Protein AF-A0A2E9X8M9-F1 (afdb_monomer_lite)

Radius of gyration: 14.52 Å; chains: 1; bounding box: 36×18×35 Å

Sequence (61 aa):
MQDLFTALALILVIEGTLYTLFPNGMKRLITVALDIPIVTLRWAGLVSVVVGVVLVWLLRG

Foldseek 3Di:
DVVVVVVVVVVCVVVVVCCVPPVVVVVVVVVVVVVDPPVVVVVVVVVVVVVVVVVCVVVVD

pLDDT: mean 94.24, std 6.43, range [58.19, 98.06]

Structure (mmCIF, N/CA/C/O backbone):
data_AF-A0A2E9X8M9-F1
#
_entry.id   AF-A0A2E9X8M9-F1
#
loop_
_atom_site.group_PDB
_atom_site.id
_atom_site.type_symbol
_atom_site.label_atom_id
_atom_site.label_alt_id
_atom_site.label_comp_id
_atom_site.label_asym_id
_atom_site.label_entity_id
_atom_site.label_seq_id
_atom_site.pdbx_PDB_ins_code
_atom_site.Cartn_x
_atom_site.Cartn_y
_atom_site.Cartn_z
_atom_site.occupancy
_atom_site.B_iso_or_equiv
_atom_site.auth_seq_id
_atom_site.auth_comp_id
_atom_site.auth_asym_id
_atom_site.auth_atom_id
_atom_site.pdbx_PDB_model_num
ATOM 1 N N . MET A 1 1 ? -11.088 5.610 17.212 1.00 66.69 1 MET A N 1
ATOM 2 C CA . MET A 1 1 ? -9.722 6.191 17.174 1.00 66.69 1 MET A CA 1
ATOM 3 C C . MET A 1 1 ? -8.636 5.141 17.367 1.00 66.69 1 MET A C 1
ATOM 5 O O . MET A 1 1 ? -7.718 5.130 16.563 1.00 66.69 1 MET A O 1
ATOM 9 N N . GLN A 1 2 ? -8.738 4.241 18.356 1.00 85.50 2 GLN A N 1
ATOM 10 C CA . GLN A 1 2 ? -7.747 3.169 18.564 1.00 85.50 2 GLN A CA 1
ATOM 11 C C . GLN A 1 2 ? -7.524 2.304 17.315 1.00 85.50 2 GLN A C 1
ATOM 13 O O . GLN A 1 2 ? -6.382 2.089 16.937 1.00 85.50 2 GLN A O 1
ATOM 18 N N . ASP A 1 3 ? -8.593 1.936 16.606 1.00 88.50 3 ASP A N 1
ATOM 19 C CA . ASP A 1 3 ? -8.513 1.133 15.378 1.00 88.50 3 ASP A CA 1
ATOM 20 C C . ASP A 1 3 ? -7.595 1.700 14.291 1.00 88.50 3 ASP A C 1
ATOM 22 O O . ASP A 1 3 ? -6.891 0.943 13.627 1.00 88.50 3 ASP A O 1
ATOM 26 N N . LEU A 1 4 ? -7.580 3.026 14.116 1.00 89.12 4 LEU A N 1
ATOM 27 C CA . LEU A 1 4 ? -6.715 3.676 13.133 1.00 89.12 4 LEU A CA 1
ATOM 28 C C . LEU A 1 4 ? -5.246 3.523 13.532 1.00 89.12 4 LEU A C 1
ATOM 30 O O . LEU A 1 4 ? -4.419 3.136 12.712 1.00 89.12 4 LEU A O 1
ATOM 34 N N . PHE A 1 5 ? -4.928 3.783 14.802 1.00 94.69 5 PHE A N 1
ATOM 35 C CA . PHE A 1 5 ? -3.573 3.608 15.321 1.00 94.69 5 PHE A CA 1
ATOM 36 C C . PHE A 1 5 ? -3.138 2.141 15.292 1.00 94.69 5 PHE A C 1
ATOM 38 O O . PHE A 1 5 ? -1.993 1.858 14.956 1.00 94.69 5 PHE A O 1
ATOM 45 N N . THR A 1 6 ? -4.045 1.204 15.571 1.00 94.62 6 THR A N 1
ATOM 46 C CA . THR A 1 6 ? -3.777 -0.232 15.448 1.00 94.62 6 THR A CA 1
ATOM 47 C C . THR A 1 6 ? -3.493 -0.619 13.999 1.00 94.62 6 THR A C 1
ATOM 49 O O . THR A 1 6 ? -2.503 -1.298 13.746 1.00 94.62 6 THR A O 1
ATOM 52 N N . ALA A 1 7 ? -4.292 -0.154 13.035 1.00 93.50 7 ALA A N 1
ATOM 53 C CA . ALA A 1 7 ? -4.043 -0.409 11.617 1.00 93.50 7 ALA A CA 1
ATOM 54 C C . ALA A 1 7 ? -2.690 0.168 11.160 1.00 93.50 7 ALA A C 1
ATOM 56 O O . ALA A 1 7 ? -1.941 -0.511 10.458 1.00 93.50 7 ALA A O 1
ATOM 57 N N . LEU A 1 8 ? -2.344 1.379 11.615 1.00 95.62 8 LEU A N 1
ATOM 58 C CA . LEU A 1 8 ? -1.046 2.007 11.348 1.00 95.62 8 LEU A CA 1
ATOM 59 C C . LEU A 1 8 ? 0.128 1.250 11.992 1.00 95.62 8 LEU A C 1
ATOM 61 O O . LEU A 1 8 ? 1.184 1.107 11.384 1.00 95.62 8 LEU A O 1
ATOM 65 N N . ALA A 1 9 ? -0.039 0.724 13.204 1.00 97.06 9 ALA A N 1
ATOM 66 C CA . ALA A 1 9 ? 0.982 -0.114 13.825 1.00 97.06 9 ALA A CA 1
ATOM 67 C C . ALA A 1 9 ? 1.170 -1.425 13.045 1.00 97.06 9 ALA A C 1
ATOM 69 O O . ALA A 1 9 ? 2.300 -1.831 12.779 1.00 97.06 9 ALA A O 1
ATOM 70 N N . LEU A 1 10 ? 0.073 -2.062 12.624 1.00 96.62 10 LEU A N 1
ATOM 71 C CA . LEU A 1 10 ? 0.118 -3.318 11.877 1.00 96.62 10 LEU A CA 1
ATOM 72 C C . LEU A 1 10 ? 0.777 -3.161 10.504 1.00 96.62 10 LEU A C 1
ATOM 74 O O . LEU A 1 10 ? 1.592 -4.007 10.146 1.00 96.62 10 LEU A O 1
ATOM 78 N N . ILE A 1 11 ? 0.491 -2.088 9.755 1.00 96.38 11 ILE A N 1
ATOM 79 C CA . ILE A 1 11 ? 1.153 -1.862 8.458 1.00 96.38 11 ILE A CA 1
ATOM 80 C C . ILE A 1 11 ? 2.669 -1.703 8.628 1.00 96.38 11 ILE A C 1
ATOM 82 O O . ILE A 1 11 ? 3.420 -2.293 7.857 1.00 96.38 11 ILE A O 1
ATOM 86 N N . LEU A 1 12 ? 3.131 -1.008 9.677 1.00 97.31 12 LEU A N 1
ATOM 87 C CA . LEU A 1 12 ? 4.562 -0.868 9.970 1.00 97.31 12 LEU A CA 1
ATOM 88 C C . LEU A 1 12 ? 5.210 -2.199 10.359 1.00 97.31 12 LEU A C 1
ATOM 90 O O . LEU A 1 12 ? 6.314 -2.497 9.907 1.00 97.31 12 LEU A O 1
ATOM 94 N N . VAL A 1 13 ? 4.528 -3.011 11.172 1.00 98.06 13 VAL A N 1
ATOM 95 C CA . VAL A 1 13 ? 5.007 -4.351 11.541 1.00 98.06 13 VAL A CA 1
ATOM 96 C C . VAL A 1 13 ? 5.126 -5.238 10.302 1.00 98.06 13 VAL A C 1
ATOM 98 O O . VAL A 1 13 ? 6.148 -5.902 10.128 1.00 98.06 13 VAL A O 1
ATOM 101 N N . ILE A 1 14 ? 4.118 -5.235 9.426 1.00 97.00 14 ILE A N 1
ATOM 102 C CA . ILE A 1 14 ? 4.115 -6.045 8.203 1.00 97.00 14 ILE A CA 1
ATOM 103 C C . ILE A 1 14 ? 5.221 -5.581 7.249 1.00 97.00 14 ILE A C 1
ATOM 105 O O . ILE A 1 14 ? 6.045 -6.402 6.844 1.00 97.00 14 ILE A O 1
ATOM 109 N N . GLU A 1 15 ? 5.293 -4.284 6.936 1.00 95.88 15 GLU A N 1
ATOM 110 C CA . GLU A 1 15 ? 6.341 -3.726 6.073 1.00 95.88 15 GLU A CA 1
ATOM 111 C C . GLU A 1 15 ? 7.740 -4.020 6.628 1.00 95.88 15 GLU A C 1
ATOM 113 O O . GLU A 1 15 ? 8.581 -4.578 5.923 1.00 95.88 15 GLU A O 1
ATOM 118 N N . GLY A 1 16 ? 7.985 -3.719 7.908 1.00 96.62 16 GLY A N 1
ATOM 119 C CA . GLY A 1 16 ? 9.278 -3.953 8.552 1.00 96.62 16 GLY A CA 1
ATOM 120 C C . GLY A 1 16 ? 9.690 -5.423 8.513 1.00 96.62 16 GLY A C 1
ATOM 121 O O . GLY A 1 16 ? 10.823 -5.738 8.155 1.00 96.62 16 GLY A O 1
ATOM 122 N N . THR A 1 17 ? 8.750 -6.334 8.782 1.00 97.69 17 THR A N 1
ATOM 123 C CA . THR A 1 17 ? 8.999 -7.781 8.722 1.00 97.69 17 THR A CA 1
ATOM 124 C C . THR A 1 17 ? 9.386 -8.224 7.311 1.00 97.69 17 THR A C 1
ATOM 126 O O . THR A 1 17 ? 10.338 -8.991 7.150 1.00 97.69 17 THR A O 1
ATOM 129 N N . LEU A 1 18 ? 8.703 -7.719 6.278 1.00 97.19 18 LEU A N 1
ATOM 130 C CA . LEU A 1 18 ? 9.035 -8.025 4.885 1.00 97.19 18 LEU A CA 1
ATOM 131 C C . LEU A 1 18 ? 10.426 -7.511 4.501 1.00 97.19 18 LEU A C 1
ATOM 133 O O . LEU A 1 18 ? 11.186 -8.243 3.865 1.00 97.19 18 LEU A O 1
ATOM 137 N N . TYR A 1 19 ? 10.796 -6.298 4.917 1.00 95.44 19 TYR A N 1
ATOM 138 C CA . TYR A 1 19 ? 12.134 -5.760 4.658 1.00 95.44 19 TYR A CA 1
ATOM 139 C C . TYR A 1 19 ? 13.236 -6.512 5.414 1.00 95.44 19 TYR A C 1
ATOM 141 O O . TYR A 1 19 ? 14.321 -6.691 4.863 1.00 95.44 19 TYR A O 1
ATOM 149 N N . THR A 1 20 ? 12.981 -6.976 6.640 1.00 97.62 20 THR A N 1
ATOM 150 C CA . THR A 1 20 ? 13.967 -7.733 7.426 1.00 97.62 20 THR A CA 1
ATOM 151 C C . THR A 1 20 ? 14.147 -9.161 6.914 1.00 97.62 20 THR A C 1
ATOM 153 O O . THR A 1 20 ? 15.281 -9.616 6.782 1.00 97.62 20 THR A O 1
ATOM 156 N N . LEU A 1 21 ? 13.056 -9.871 6.607 1.00 97.88 21 LEU A N 1
ATOM 157 C CA . LEU A 1 21 ? 13.117 -11.272 6.178 1.00 97.88 21 LEU A CA 1
ATOM 158 C C . LEU A 1 21 ? 13.430 -11.425 4.684 1.00 97.88 21 LEU A C 1
ATOM 160 O O . LEU A 1 21 ? 14.150 -12.344 4.296 1.00 97.88 21 LEU A O 1
ATOM 164 N N . PHE A 1 22 ? 12.913 -10.529 3.839 1.00 97.12 22 PHE A N 1
ATOM 165 C CA . PHE A 1 22 ? 12.988 -10.642 2.378 1.00 97.12 22 PHE A CA 1
ATOM 166 C C . PHE A 1 22 ? 13.458 -9.340 1.694 1.00 97.12 22 PHE A C 1
ATOM 168 O O . PHE A 1 22 ? 12.815 -8.869 0.748 1.00 97.12 22 PHE A O 1
ATOM 175 N N . PRO A 1 23 ? 14.619 -8.769 2.074 1.00 95.06 23 PRO A N 1
ATOM 176 C CA . PRO A 1 23 ? 15.076 -7.472 1.560 1.00 95.06 23 PRO A CA 1
ATOM 177 C C . PRO A 1 23 ? 15.264 -7.458 0.036 1.00 95.06 23 PRO A C 1
ATOM 179 O O . PRO A 1 23 ? 14.924 -6.483 -0.635 1.00 95.06 23 PRO A O 1
ATOM 182 N N . ASN A 1 24 ? 15.775 -8.551 -0.538 1.00 97.00 24 ASN A N 1
ATOM 183 C CA . ASN A 1 24 ? 15.968 -8.671 -1.987 1.00 97.00 24 ASN A CA 1
ATOM 184 C C . ASN A 1 24 ? 14.637 -8.789 -2.742 1.00 97.00 24 ASN A C 1
ATOM 186 O O . ASN A 1 24 ? 14.511 -8.261 -3.846 1.00 97.00 24 ASN A O 1
ATOM 190 N N . GLY A 1 25 ? 13.639 -9.445 -2.139 1.00 95.44 25 GLY A N 1
ATOM 191 C CA . GLY A 1 25 ? 12.287 -9.527 -2.691 1.00 95.44 25 GLY A CA 1
ATOM 192 C C . GLY A 1 25 ? 11.652 -8.144 -2.777 1.00 95.44 25 GLY A C 1
ATOM 193 O O . GLY A 1 25 ? 11.200 -7.746 -3.847 1.00 95.44 25 GLY A O 1
ATOM 194 N N . MET A 1 26 ? 11.729 -7.368 -1.693 1.00 96.31 26 MET A N 1
ATOM 195 C CA . MET A 1 26 ? 11.212 -5.997 -1.653 1.00 96.31 26 MET A CA 1
ATOM 196 C C . MET A 1 26 ? 11.905 -5.080 -2.665 1.00 96.31 26 MET A C 1
ATOM 198 O O . MET A 1 26 ? 11.233 -4.368 -3.410 1.00 96.31 26 MET A O 1
ATOM 202 N N . LYS A 1 27 ? 13.241 -5.147 -2.774 1.00 96.06 27 LYS A N 1
ATOM 203 C CA . LYS A 1 27 ? 13.980 -4.401 -3.808 1.00 96.06 27 LYS A CA 1
ATOM 204 C C . LYS A 1 27 ? 13.488 -4.745 -5.214 1.00 96.06 27 LYS A C 1
ATOM 206 O O . LYS A 1 27 ? 13.232 -3.837 -5.998 1.00 96.06 27 LYS A O 1
ATOM 211 N N . ARG A 1 28 ? 13.306 -6.034 -5.517 1.00 96.06 28 ARG A N 1
ATOM 212 C CA . ARG A 1 28 ? 12.796 -6.485 -6.819 1.00 96.06 28 ARG A CA 1
ATOM 213 C C . ARG A 1 28 ? 11.370 -6.001 -7.091 1.00 96.06 28 ARG A C 1
ATOM 215 O O . ARG A 1 28 ? 11.064 -5.635 -8.221 1.00 96.06 28 ARG A O 1
ATOM 222 N N . LEU A 1 29 ? 10.497 -6.000 -6.084 1.00 94.12 29 LEU A N 1
ATOM 223 C CA . LEU A 1 29 ? 9.131 -5.488 -6.232 1.00 94.12 29 LEU A CA 1
ATOM 224 C C . LEU A 1 29 ? 9.138 -4.008 -6.620 1.00 94.12 29 LEU A C 1
ATOM 226 O O . LEU A 1 29 ? 8.436 -3.621 -7.550 1.00 94.12 29 LEU A O 1
ATOM 230 N N . ILE A 1 30 ? 9.982 -3.206 -5.967 1.00 94.62 30 ILE A N 1
ATOM 231 C CA . ILE A 1 30 ? 10.135 -1.784 -6.287 1.00 94.62 30 ILE A CA 1
ATOM 232 C C . ILE A 1 30 ? 10.664 -1.606 -7.711 1.00 94.62 30 ILE A C 1
ATOM 234 O O . ILE A 1 30 ? 10.095 -0.820 -8.460 1.00 94.62 30 ILE A O 1
ATOM 238 N N . THR A 1 31 ? 11.697 -2.350 -8.124 1.00 96.19 31 THR A N 1
ATOM 239 C CA . THR A 1 31 ? 12.226 -2.219 -9.493 1.00 96.19 31 THR A CA 1
ATOM 240 C C . THR A 1 31 ? 11.180 -2.569 -10.545 1.00 96.19 31 THR A C 1
ATOM 242 O O . THR A 1 31 ? 11.041 -1.839 -11.515 1.00 96.19 31 THR A O 1
ATOM 245 N N . VAL A 1 32 ? 10.391 -3.626 -10.325 1.00 94.62 32 VAL A N 1
ATOM 246 C CA . VAL A 1 32 ? 9.287 -3.979 -11.232 1.00 94.62 32 VAL A CA 1
ATOM 247 C C . VAL A 1 32 ? 8.232 -2.873 -11.261 1.00 94.62 32 VAL A C 1
ATOM 249 O O . VAL A 1 32 ? 7.726 -2.545 -12.327 1.00 94.62 32 VAL A O 1
ATOM 252 N N . ALA A 1 33 ? 7.913 -2.267 -10.115 1.00 94.31 33 ALA A N 1
ATOM 253 C CA . ALA A 1 33 ? 6.935 -1.185 -10.045 1.00 94.31 33 ALA A CA 1
ATOM 254 C C . ALA A 1 33 ? 7.365 0.072 -10.820 1.00 94.31 33 ALA A C 1
ATOM 256 O O . ALA A 1 33 ? 6.498 0.777 -11.334 1.00 94.31 33 ALA A O 1
ATOM 257 N N . LEU A 1 34 ? 8.671 0.338 -10.935 1.00 95.31 34 LEU A N 1
ATOM 258 C CA . LEU A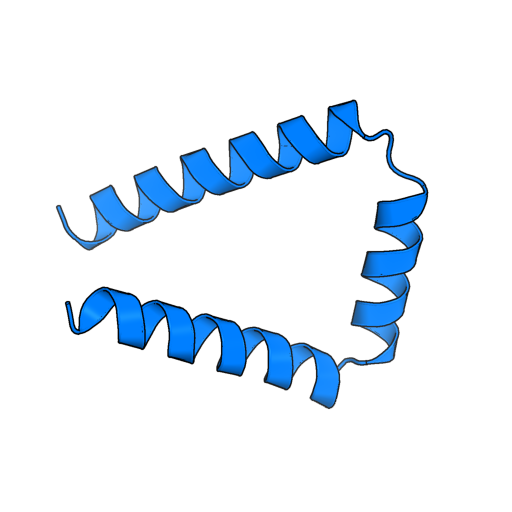 1 34 ? 9.199 1.460 -11.721 1.00 95.31 34 LEU A CA 1
ATOM 259 C C . LEU A 1 34 ? 8.985 1.281 -13.231 1.00 95.31 34 LEU A C 1
ATOM 261 O O . LEU A 1 34 ? 8.816 2.274 -13.935 1.00 95.31 34 LEU A O 1
ATOM 265 N N . ASP A 1 35 ?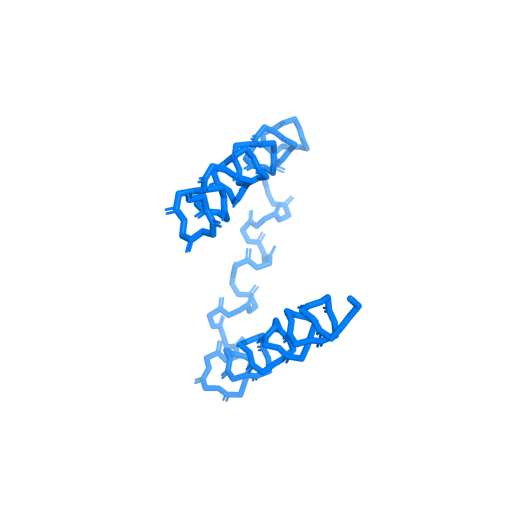 8.941 0.037 -13.712 1.00 95.44 35 ASP A N 1
ATOM 266 C CA . ASP A 1 35 ? 8.712 -0.278 -15.127 1.00 95.44 35 ASP A CA 1
ATOM 267 C C . ASP A 1 35 ? 7.215 -0.304 -15.498 1.00 95.44 35 ASP A C 1
ATOM 269 O O . ASP A 1 35 ? 6.853 -0.320 -16.677 1.00 95.44 35 ASP A O 1
ATOM 273 N N . ILE A 1 36 ? 6.316 -0.302 -14.506 1.00 94.50 36 ILE A N 1
ATOM 274 C CA . ILE A 1 36 ? 4.868 -0.317 -14.736 1.00 94.50 36 ILE A CA 1
ATOM 275 C C . ILE A 1 36 ? 4.386 1.096 -15.113 1.00 94.50 36 ILE A C 1
ATOM 277 O O . ILE A 1 36 ? 4.623 2.052 -14.371 1.00 94.50 36 ILE A O 1
ATOM 281 N N . PRO A 1 37 ? 3.614 1.255 -16.208 1.00 96.12 37 PRO A N 1
ATOM 282 C CA . PRO A 1 37 ? 3.000 2.533 -16.546 1.00 96.12 37 PRO A CA 1
ATOM 283 C C . PRO A 1 37 ? 2.167 3.095 -15.388 1.00 96.12 37 PRO A C 1
ATOM 285 O O . PRO A 1 37 ? 1.349 2.391 -14.791 1.00 96.12 37 PRO A O 1
ATOM 288 N N . ILE A 1 38 ? 2.296 4.398 -15.124 1.00 95.62 38 ILE A N 1
ATOM 289 C CA . ILE A 1 38 ? 1.627 5.085 -14.002 1.00 95.62 38 ILE A CA 1
ATOM 290 C C . ILE A 1 38 ? 0.107 4.852 -14.004 1.00 95.62 38 ILE A C 1
ATOM 292 O O . ILE A 1 38 ? -0.506 4.723 -12.946 1.00 95.62 38 ILE A O 1
ATOM 296 N N . VAL A 1 39 ? -0.518 4.780 -15.185 1.00 96.31 39 VAL A N 1
ATOM 297 C CA . VAL A 1 39 ? -1.956 4.496 -15.316 1.00 96.31 39 VAL A CA 1
ATOM 298 C C . VAL A 1 39 ? -2.321 3.121 -14.751 1.00 96.31 39 VAL A C 1
ATOM 300 O O . VAL A 1 39 ? -3.289 3.008 -14.003 1.00 96.31 39 VAL A O 1
ATOM 303 N N . THR A 1 40 ? -1.520 2.096 -15.029 1.00 95.50 40 THR A N 1
ATOM 304 C CA . THR A 1 40 ? -1.722 0.739 -14.516 1.00 95.50 40 THR A CA 1
ATOM 305 C C . THR A 1 40 ? -1.515 0.700 -13.007 1.00 95.50 40 THR A C 1
ATOM 307 O O . THR A 1 40 ? -2.315 0.097 -12.296 1.00 95.50 40 THR A O 1
ATOM 310 N N . LEU A 1 41 ? -0.500 1.410 -12.499 1.00 95.50 41 LEU A N 1
ATOM 311 C CA . LEU A 1 41 ? -0.244 1.502 -11.061 1.00 95.50 41 LEU A CA 1
ATOM 312 C C . LEU A 1 41 ? -1.407 2.182 -10.316 1.00 95.50 41 LEU A C 1
ATOM 314 O O . LEU A 1 41 ? -1.811 1.725 -9.248 1.00 95.50 41 LEU A O 1
ATOM 318 N N . ARG A 1 42 ? -2.007 3.224 -10.909 1.00 95.81 42 ARG A N 1
ATOM 319 C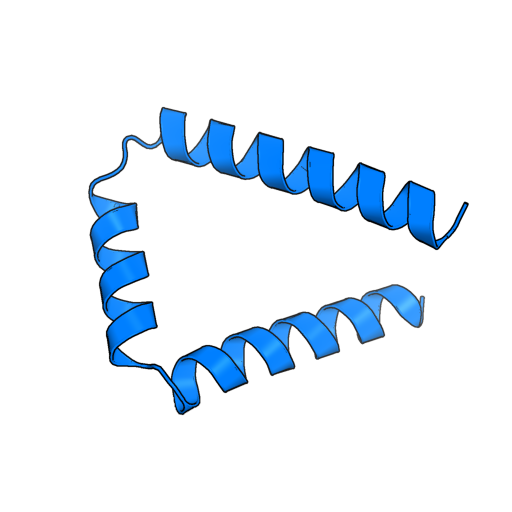 CA . ARG A 1 42 ? -3.210 3.884 -10.371 1.00 95.81 42 ARG A CA 1
ATOM 320 C C . ARG A 1 42 ? -4.411 2.948 -10.322 1.00 95.81 42 ARG A C 1
ATOM 322 O O . ARG A 1 42 ? -5.106 2.925 -9.311 1.00 95.81 42 ARG A O 1
ATOM 329 N N . TRP A 1 43 ? -4.648 2.172 -11.379 1.00 97.75 43 TRP A N 1
ATOM 330 C CA . TRP A 1 43 ? -5.743 1.201 -11.396 1.00 97.75 43 TRP A CA 1
ATOM 331 C C . TRP A 1 43 ? -5.536 0.081 -10.379 1.00 97.75 43 TRP A C 1
ATOM 333 O O . TRP A 1 43 ? -6.464 -0.235 -9.640 1.00 97.75 43 TRP A O 1
ATOM 343 N N . ALA A 1 44 ? -4.322 -0.462 -10.274 1.00 94.94 44 ALA A N 1
ATOM 344 C CA . ALA A 1 44 ? -3.991 -1.458 -9.258 1.00 94.94 44 ALA A CA 1
ATOM 345 C C . ALA A 1 44 ? -4.216 -0.914 -7.835 1.00 94.94 44 ALA A C 1
ATOM 347 O O . ALA A 1 44 ? -4.811 -1.596 -7.002 1.00 94.94 44 ALA A O 1
ATOM 348 N N . GLY A 1 45 ? -3.809 0.336 -7.582 1.00 95.12 45 GLY A N 1
ATOM 349 C CA . GLY A 1 45 ? -4.057 1.027 -6.316 1.00 95.12 45 GLY A CA 1
ATOM 350 C C . GLY A 1 45 ? -5.542 1.274 -6.037 1.00 95.12 45 GLY A C 1
ATOM 351 O O . GLY A 1 45 ? -6.001 1.088 -4.917 1.00 95.12 45 GLY A O 1
ATOM 352 N N . LEU A 1 46 ? -6.331 1.646 -7.047 1.00 97.75 46 LEU A N 1
ATOM 353 C CA . LEU A 1 46 ? -7.779 1.797 -6.878 1.00 97.75 46 LEU A CA 1
ATOM 354 C C . LEU A 1 46 ? -8.449 0.467 -6.530 1.00 97.75 46 LEU A C 1
ATOM 356 O O . LEU A 1 46 ? -9.268 0.421 -5.614 1.00 97.75 46 LEU A O 1
ATOM 360 N N . VAL A 1 47 ? -8.081 -0.617 -7.217 1.00 97.81 4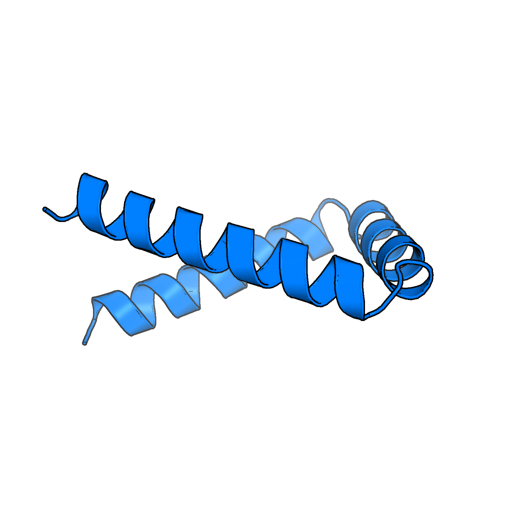7 VAL A N 1
ATOM 361 C CA . VAL A 1 47 ? -8.618 -1.951 -6.922 1.00 97.81 47 VAL A CA 1
ATOM 362 C C . VAL A 1 47 ? -8.239 -2.381 -5.505 1.00 97.81 47 VAL A C 1
ATOM 364 O O . VAL A 1 47 ? -9.106 -2.862 -4.778 1.00 97.81 47 VAL A O 1
ATOM 367 N N . SER A 1 48 ? -6.993 -2.165 -5.071 1.00 96.31 48 SER A N 1
ATOM 368 C CA . SER A 1 48 ? -6.576 -2.523 -3.709 1.00 96.31 48 SER A CA 1
ATOM 369 C C . SER A 1 48 ? -7.321 -1.722 -2.638 1.00 96.31 48 SER A C 1
ATOM 371 O O . SER A 1 48 ? -7.737 -2.303 -1.636 1.00 96.31 48 SER A O 1
ATOM 373 N N . VAL A 1 49 ? -7.575 -0.427 -2.868 1.00 96.69 49 VAL A N 1
ATOM 374 C CA . VAL A 1 49 ? -8.401 0.408 -1.980 1.00 96.69 49 VAL A CA 1
ATOM 375 C C . VAL A 1 49 ? -9.826 -0.131 -1.889 1.00 96.69 49 VAL A C 1
ATOM 377 O O . VAL A 1 49 ? -10.330 -0.323 -0.784 1.00 96.69 49 VAL A O 1
ATOM 380 N N . VAL A 1 50 ? -10.469 -0.414 -3.026 1.00 98.00 50 VAL A N 1
ATOM 381 C CA . VAL A 1 50 ? -11.846 -0.936 -3.054 1.00 98.00 50 VAL A CA 1
ATOM 382 C C . VAL A 1 50 ? -11.938 -2.265 -2.307 1.00 98.00 50 VAL A C 1
ATOM 384 O O . VAL A 1 50 ? -12.804 -2.426 -1.449 1.00 98.00 50 VAL A O 1
ATOM 387 N N . VAL A 1 51 ? -11.016 -3.194 -2.574 1.00 97.69 51 VAL A N 1
ATOM 388 C CA . VAL A 1 51 ? -10.962 -4.488 -1.880 1.00 97.69 51 VAL A CA 1
ATOM 389 C C . VAL A 1 51 ? -10.750 -4.293 -0.379 1.00 97.69 51 VAL A C 1
ATOM 391 O O . VAL A 1 51 ? -11.456 -4.908 0.417 1.00 97.69 51 VAL A O 1
ATOM 394 N N . GLY A 1 52 ? -9.833 -3.409 0.021 1.00 94.56 52 GLY A N 1
ATOM 395 C CA . GLY A 1 52 ? -9.580 -3.101 1.428 1.00 94.56 52 GLY A CA 1
ATOM 396 C C . GLY A 1 52 ? -10.824 -2.578 2.147 1.00 94.56 52 GLY A C 1
ATOM 397 O O . GLY A 1 52 ? -11.151 -3.059 3.230 1.00 94.56 52 GLY A O 1
ATOM 398 N N . VAL A 1 53 ? -11.562 -1.653 1.529 1.00 95.38 53 VAL A N 1
ATOM 399 C CA . VAL A 1 53 ? -12.815 -1.119 2.088 1.00 95.38 53 VAL A CA 1
ATOM 400 C C . VAL A 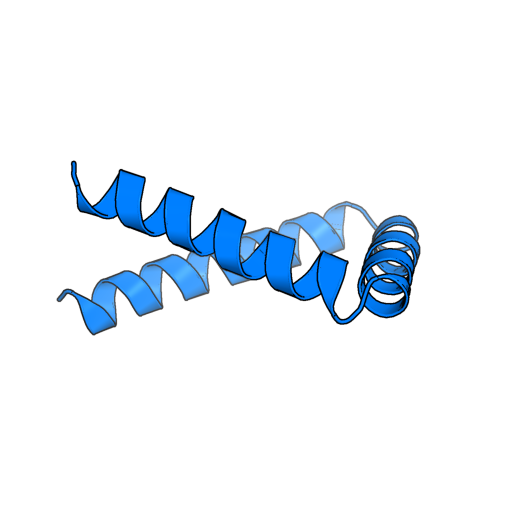1 53 ? -13.873 -2.213 2.226 1.00 95.38 53 VAL A C 1
ATOM 402 O O . VAL A 1 53 ? -14.493 -2.318 3.283 1.00 95.38 53 VAL A O 1
ATOM 405 N N . VAL A 1 54 ? -14.052 -3.057 1.204 1.00 96.94 54 VAL A N 1
ATOM 406 C CA . VAL A 1 54 ? -15.009 -4.176 1.251 1.00 96.94 54 VAL A CA 1
ATOM 407 C C . VAL A 1 54 ? -14.648 -5.163 2.361 1.00 96.94 54 VAL A C 1
ATOM 409 O O . VAL A 1 54 ? -15.525 -5.566 3.117 1.00 96.94 54 VAL A O 1
ATOM 412 N N . LEU A 1 55 ? -13.370 -5.519 2.513 1.00 95.38 55 LEU A N 1
ATOM 413 C CA . LEU A 1 55 ? -12.921 -6.418 3.580 1.00 95.38 55 LEU A CA 1
ATOM 414 C C . LEU A 1 55 ? -13.155 -5.821 4.968 1.00 95.38 55 LEU A C 1
ATOM 416 O O . LEU A 1 55 ? -13.661 -6.509 5.849 1.00 95.38 55 LEU A O 1
ATOM 420 N N . VAL A 1 56 ? -12.824 -4.544 5.168 1.00 93.69 56 VAL A N 1
ATOM 421 C CA . VAL A 1 56 ? -13.086 -3.861 6.442 1.00 93.69 56 VAL A CA 1
ATOM 422 C C . VAL A 1 56 ? -14.585 -3.843 6.741 1.00 93.69 56 VAL A C 1
ATOM 424 O O . VAL A 1 56 ? -14.964 -4.100 7.881 1.00 93.69 56 VAL A O 1
ATOM 427 N N . TRP A 1 57 ? -15.428 -3.593 5.735 1.00 94.25 57 TRP A N 1
ATOM 428 C CA . TRP A 1 57 ? -16.881 -3.617 5.886 1.00 94.25 57 TRP A CA 1
ATOM 429 C C . TRP A 1 57 ? -17.417 -5.016 6.210 1.00 94.25 57 TRP A C 1
ATOM 431 O O . TRP A 1 57 ? -18.258 -5.132 7.085 1.00 94.25 57 TRP A O 1
ATOM 441 N N . LEU A 1 58 ? -16.903 -6.082 5.591 1.00 94.62 58 LEU A N 1
ATOM 442 C CA . LEU A 1 58 ? -17.328 -7.459 5.885 1.00 94.62 58 LEU A CA 1
ATOM 443 C C . LEU A 1 58 ? -16.855 -7.970 7.252 1.00 94.62 58 LEU A C 1
ATOM 445 O O . LEU A 1 58 ? -17.523 -8.797 7.859 1.00 94.62 58 LEU A O 1
ATOM 449 N N . LEU A 1 59 ? -15.683 -7.530 7.716 1.00 92.19 59 LEU A N 1
ATOM 450 C CA . LEU A 1 59 ? -15.117 -7.970 8.995 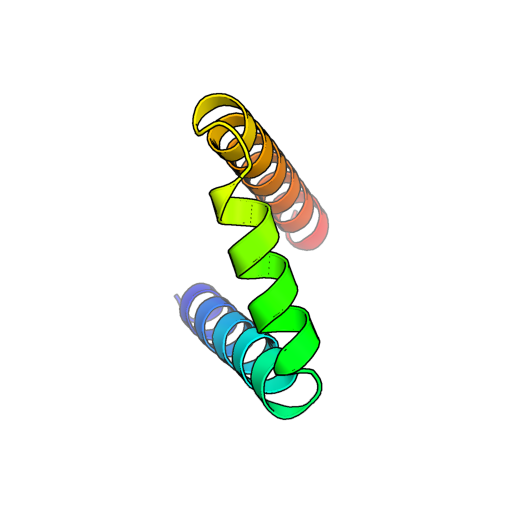1.00 92.19 59 LEU A CA 1
ATOM 451 C C . LEU A 1 59 ? -15.650 -7.174 10.193 1.00 92.19 59 LEU A C 1
ATOM 453 O O . LEU A 1 59 ? -15.537 -7.642 11.325 1.00 92.19 59 LEU A O 1
ATOM 457 N N . ARG A 1 60 ? -16.152 -5.954 9.965 1.00 85.25 60 ARG A N 1
ATOM 458 C CA . ARG A 1 60 ? -16.662 -5.055 11.017 1.00 85.25 60 ARG A CA 1
ATOM 459 C C . ARG A 1 60 ? -18.159 -4.746 10.917 1.00 85.25 60 ARG A C 1
ATOM 461 O O . ARG A 1 60 ? -18.674 -4.125 11.845 1.00 85.25 60 ARG A O 1
ATOM 468 N N . GLY A 1 61 ? -18.800 -5.080 9.800 1.00 58.19 61 GLY A N 1
ATOM 469 C CA . GLY A 1 61 ? -20.252 -5.019 9.602 1.00 58.19 61 GLY A CA 1
ATOM 470 C C . GLY A 1 61 ? -20.948 -6.228 10.200 1.00 58.19 61 GLY A C 1
ATOM 471 O O . GLY A 1 61 ? -22.145 -6.073 10.519 1.00 58.19 61 GLY A O 1
#

Secondary structure (DSSP, 8-state):
-HHHHHHHHHHHHHHHHHHHH-HHHHHHHHHHHHHS-HHHHHHHHHHHHHHHHHHHHHHH-